Protein AF-A0A920RBH2-F1 (afdb_monomer_lite)

pLDDT: mean 70.83, std 12.39, range [44.97, 88.94]

Structure (mmCIF, N/CA/C/O backbone):
data_AF-A0A920RBH2-F1
#
_entry.id   AF-A0A920RBH2-F1
#
loop_
_atom_site.group_PDB
_atom_site.id
_atom_site.type_symbol
_atom_site.label_atom_id
_atom_site.label_alt_id
_atom_site.label_comp_id
_atom_site.label_asym_id
_atom_site.label_entity_id
_atom_site.label_seq_id
_atom_site.pdbx_PDB_ins_code
_atom_site.Cartn_x
_atom_site.Cartn_y
_atom_site.Cartn_z
_atom_site.occupancy
_atom_site.B_iso_or_equiv
_atom_site.auth_seq_id
_atom_site.auth_comp_id
_atom_site.auth_asym_id
_atom_site.auth_atom_id
_atom_site.pdbx_PDB_model_num
ATOM 1 N N . MET A 1 1 ? 3.088 7.154 -14.387 1.00 70.62 1 MET A N 1
ATOM 2 C CA . MET A 1 1 ? 2.995 5.680 -14.445 1.00 70.62 1 MET A CA 1
ATOM 3 C C . MET A 1 1 ? 1.965 5.335 -15.504 1.00 70.62 1 MET A C 1
ATOM 5 O O . MET A 1 1 ? 1.033 6.122 -15.624 1.00 70.62 1 MET A O 1
ATOM 9 N N . PRO A 1 2 ? 2.143 4.268 -16.297 1.00 85.12 2 PRO A N 1
ATOM 10 C CA . PRO A 1 2 ? 1.113 3.823 -17.236 1.00 85.12 2 PRO A CA 1
ATOM 11 C C . PRO A 1 2 ? -0.226 3.562 -16.520 1.00 85.12 2 PRO A C 1
ATOM 13 O O . PRO A 1 2 ? -0.224 3.107 -15.373 1.00 85.12 2 PRO A O 1
ATOM 16 N N . GLU A 1 3 ? -1.349 3.922 -17.148 1.00 83.50 3 GLU A N 1
ATOM 17 C CA . GLU A 1 3 ? -2.683 3.848 -16.521 1.00 83.50 3 GLU A CA 1
ATOM 18 C C . GLU A 1 3 ? -3.138 2.410 -16.250 1.00 83.50 3 GLU A C 1
ATOM 20 O O . GLU A 1 3 ? -3.765 2.146 -15.229 1.00 83.50 3 GLU A O 1
ATOM 25 N N . ASP A 1 4 ? -2.775 1.482 -17.130 1.00 86.88 4 ASP A N 1
ATOM 26 C CA . ASP A 1 4 ? -2.996 0.042 -16.996 1.00 86.88 4 ASP A CA 1
ATOM 27 C C . ASP A 1 4 ? -2.300 -0.525 -15.752 1.00 86.88 4 ASP A C 1
ATOM 29 O O . ASP A 1 4 ? -2.922 -1.211 -14.945 1.00 86.88 4 ASP A O 1
ATOM 33 N N . ILE A 1 5 ? -1.041 -0.144 -15.534 1.00 83.81 5 ILE A N 1
ATOM 34 C CA . ILE A 1 5 ? -0.278 -0.535 -14.344 1.00 83.81 5 ILE A CA 1
ATOM 35 C C . ILE A 1 5 ? -0.886 0.076 -13.077 1.00 83.81 5 ILE A C 1
ATOM 37 O O . ILE A 1 5 ? -0.965 -0.578 -12.040 1.00 83.81 5 ILE A O 1
ATOM 41 N N . LEU A 1 6 ? -1.346 1.329 -13.139 1.00 80.44 6 LEU A N 1
ATOM 42 C CA . LEU A 1 6 ? -2.022 1.964 -12.006 1.00 80.44 6 LEU A CA 1
ATOM 43 C C . LEU A 1 6 ? -3.350 1.270 -11.669 1.00 80.44 6 LEU A C 1
ATOM 45 O O . LEU A 1 6 ? -3.668 1.124 -10.489 1.00 80.44 6 LEU A O 1
ATOM 49 N N . ALA A 1 7 ? -4.111 0.841 -12.677 1.00 82.50 7 ALA A N 1
ATOM 50 C CA . ALA A 1 7 ? -5.341 0.080 -12.485 1.00 82.50 7 ALA A CA 1
ATOM 51 C C . ALA A 1 7 ? -5.062 -1.274 -11.817 1.00 82.50 7 ALA A C 1
ATOM 53 O O . ALA A 1 7 ? -5.692 -1.591 -10.811 1.00 82.50 7 ALA A O 1
ATOM 54 N N . GLU A 1 8 ? -4.051 -2.010 -12.283 1.00 83.56 8 GLU A N 1
ATOM 55 C CA . GLU A 1 8 ? -3.642 -3.284 -11.680 1.00 83.56 8 GLU A CA 1
ATOM 56 C C . GLU A 1 8 ? -3.198 -3.102 -10.217 1.00 83.56 8 GLU A C 1
ATOM 58 O O . GLU A 1 8 ? -3.601 -3.849 -9.329 1.00 83.56 8 GLU A O 1
ATOM 63 N N . MET A 1 9 ? -2.448 -2.037 -9.912 1.00 82.81 9 MET A N 1
ATOM 64 C CA . MET A 1 9 ? -2.066 -1.712 -8.531 1.00 82.81 9 MET A CA 1
ATOM 65 C C . MET A 1 9 ? -3.268 -1.428 -7.616 1.00 82.81 9 MET A C 1
ATOM 67 O O . MET A 1 9 ? -3.208 -1.728 -6.420 1.00 82.81 9 MET A O 1
ATOM 71 N N . LYS A 1 10 ? -4.351 -0.849 -8.154 1.00 79.50 10 LYS A N 1
ATOM 72 C CA . LYS A 1 10 ? -5.609 -0.635 -7.417 1.00 79.50 10 LYS A CA 1
ATOM 73 C C . LYS A 1 10 ? -6.352 -1.938 -7.184 1.00 79.50 10 LYS A C 1
ATOM 75 O O . LYS A 1 10 ? -6.806 -2.164 -6.066 1.00 79.50 10 LYS A O 1
ATOM 80 N N . GLU A 1 11 ? -6.442 -2.792 -8.201 1.00 81.62 11 GLU A N 1
ATOM 81 C CA . GLU A 1 11 ? -7.056 -4.120 -8.083 1.00 81.62 11 GLU A CA 1
ATOM 82 C C . GLU A 1 11 ? -6.330 -4.994 -7.055 1.00 81.62 11 GLU A C 1
ATOM 84 O O . GLU A 1 11 ? -6.970 -5.702 -6.282 1.00 81.62 11 GLU A O 1
ATOM 89 N N . LEU A 1 12 ? -5.003 -4.872 -6.971 1.00 82.62 12 LEU A N 1
ATOM 90 C CA . LEU A 1 12 ? -4.177 -5.532 -5.958 1.00 82.62 12 LEU A CA 1
ATOM 91 C C . LEU A 1 12 ? -4.326 -4.940 -4.544 1.00 82.62 12 LEU A C 1
ATOM 93 O O . LEU A 1 12 ? -3.741 -5.470 -3.601 1.00 82.62 12 LEU A O 1
ATOM 97 N N . GLY A 1 13 ? -5.061 -3.837 -4.368 1.00 79.69 13 GLY A N 1
ATOM 98 C CA . GLY A 1 13 ? -5.299 -3.227 -3.057 1.00 79.69 13 GLY A CA 1
ATOM 99 C C . GLY A 1 13 ? -4.098 -2.478 -2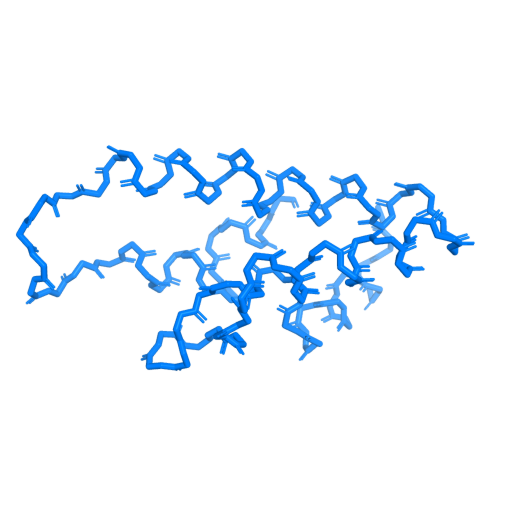.469 1.00 79.69 13 GLY A C 1
ATOM 100 O O . GLY A 1 13 ? -4.106 -2.139 -1.284 1.00 79.69 13 GLY A O 1
ATOM 101 N N . LEU A 1 14 ? -3.074 -2.163 -3.275 1.00 81.69 14 LEU A N 1
ATOM 102 C CA . LEU A 1 14 ? -1.821 -1.555 -2.794 1.00 81.69 14 LEU A CA 1
ATOM 103 C C . LEU A 1 14 ? -2.010 -0.171 -2.151 1.00 81.69 14 LEU A C 1
ATOM 105 O O . LEU A 1 14 ? -1.145 0.293 -1.410 1.00 81.69 14 LEU A O 1
ATOM 109 N N . PHE A 1 15 ? -3.146 0.475 -2.406 1.00 79.75 15 PHE A N 1
ATOM 110 C CA . PHE A 1 15 ? -3.501 1.793 -1.882 1.00 79.75 15 PHE A CA 1
ATOM 111 C C . PHE A 1 15 ? -4.301 1.758 -0.571 1.00 79.75 15 PHE A C 1
ATOM 113 O O . PHE A 1 15 ?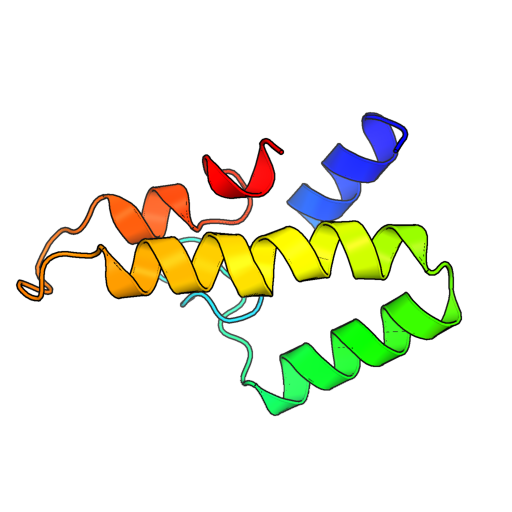 -4.631 2.811 -0.035 1.00 79.75 15 PHE A O 1
ATOM 120 N N . GLY A 1 16 ? -4.609 0.565 -0.053 1.00 77.25 16 GLY A N 1
ATOM 121 C CA . GLY A 1 16 ? -5.391 0.380 1.170 1.00 77.25 16 GLY A CA 1
ATOM 122 C C . GLY A 1 16 ? -4.838 -0.705 2.088 1.00 77.25 16 GLY A C 1
ATOM 123 O O . GLY A 1 16 ? -5.616 -1.404 2.733 1.00 77.25 16 GLY A O 1
ATOM 124 N N . LEU A 1 17 ? -3.509 -0.859 2.136 1.00 81.69 17 LEU A N 1
ATOM 125 C CA . LEU A 1 17 ? -2.839 -1.968 2.825 1.00 81.69 17 LEU A CA 1
ATOM 126 C C . LEU A 1 17 ? -3.268 -2.100 4.292 1.00 81.69 17 LEU A C 1
ATOM 128 O O . LEU A 1 17 ? -3.683 -3.174 4.698 1.00 81.69 17 LEU A O 1
ATOM 132 N N . THR A 1 18 ? -3.237 -1.015 5.065 1.00 77.06 18 THR A N 1
ATOM 133 C CA . THR A 1 18 ? -3.542 -1.024 6.511 1.00 77.06 18 THR A CA 1
ATOM 134 C C . THR A 1 18 ? -4.989 -0.664 6.846 1.00 77.06 18 THR A C 1
ATOM 136 O O . THR A 1 18 ? -5.376 -0.592 8.014 1.00 77.06 18 THR A O 1
ATOM 139 N N . ILE A 1 19 ? -5.812 -0.415 5.827 1.00 76.19 19 ILE A N 1
ATOM 140 C CA . ILE A 1 19 ? -7.216 -0.055 6.015 1.00 76.19 19 ILE A CA 1
ATOM 141 C C . ILE A 1 19 ? -7.995 -1.324 6.370 1.00 76.19 19 ILE A C 1
ATOM 143 O O . ILE A 1 19 ? -7.835 -2.325 5.674 1.00 76.19 19 ILE A O 1
ATOM 147 N N . PRO A 1 20 ? -8.856 -1.305 7.404 1.00 76.25 20 PRO A N 1
ATOM 148 C CA . PRO A 1 20 ? -9.673 -2.462 7.750 1.00 76.25 20 PRO A CA 1
ATOM 149 C C . PRO A 1 20 ? -10.513 -2.976 6.573 1.00 76.25 20 PRO A C 1
ATOM 151 O O . PRO A 1 20 ? -11.048 -2.188 5.788 1.00 76.25 20 PRO A O 1
ATOM 154 N N . GLU A 1 21 ? -10.693 -4.295 6.497 1.00 79.44 21 GLU A N 1
ATOM 155 C CA . GLU A 1 21 ? -11.479 -4.949 5.439 1.00 79.44 21 GLU A CA 1
ATOM 156 C C . GLU A 1 21 ? -12.927 -4.435 5.368 1.00 79.44 21 GLU A C 1
ATOM 158 O O . GLU A 1 21 ? -13.481 -4.296 4.279 1.00 79.44 21 GLU A O 1
ATOM 163 N N . GLU A 1 22 ? -13.522 -4.054 6.509 1.00 74.69 22 GLU A N 1
ATOM 164 C CA . GLU A 1 22 ? -14.870 -3.458 6.583 1.00 74.69 22 GLU A CA 1
ATOM 165 C C . GLU A 1 22 ? -15.021 -2.158 5.766 1.00 74.69 22 GLU A C 1
ATOM 167 O O . GLU A 1 22 ? -16.139 -1.752 5.447 1.00 74.69 22 GLU A O 1
ATOM 172 N N . TYR A 1 23 ? -13.904 -1.527 5.389 1.00 70.00 23 TYR A N 1
ATOM 173 C CA . TYR A 1 23 ? -13.853 -0.326 4.556 1.00 70.00 23 TYR A CA 1
ATOM 174 C C . TYR A 1 23 ? -13.239 -0.569 3.167 1.00 70.00 23 TYR A C 1
ATOM 176 O O . TYR A 1 23 ? -12.968 0.393 2.451 1.00 70.00 23 TYR A O 1
ATOM 184 N N . GLY A 1 24 ? -13.023 -1.827 2.768 1.00 71.38 24 GLY A N 1
ATOM 185 C CA . GLY A 1 24 ? -12.460 -2.178 1.458 1.00 71.38 24 GLY A CA 1
ATOM 186 C C . GLY A 1 24 ? -10.934 -2.065 1.367 1.00 71.38 24 GLY A C 1
ATOM 187 O O . GLY A 1 24 ? -10.404 -1.816 0.284 1.00 71.38 24 GLY A O 1
ATOM 188 N N . GLY A 1 25 ? -10.235 -2.199 2.498 1.00 78.44 25 GLY A N 1
ATOM 189 C CA . GLY A 1 25 ? -8.780 -2.356 2.553 1.00 78.44 25 GLY A CA 1
ATOM 190 C C . GLY A 1 25 ? -8.331 -3.801 2.771 1.00 78.44 25 GLY A C 1
ATOM 191 O O . GLY A 1 25 ? -9.156 -4.710 2.823 1.00 78.44 25 GLY A O 1
ATOM 192 N N . LEU A 1 26 ? -7.018 -4.003 2.912 1.00 81.12 26 LEU A N 1
ATOM 193 C CA . LEU A 1 26 ? -6.404 -5.324 3.124 1.00 81.12 26 LEU A CA 1
ATOM 194 C C . LEU A 1 26 ? -6.143 -5.659 4.601 1.00 81.12 26 LEU A C 1
ATOM 196 O O . LEU A 1 26 ? -5.715 -6.767 4.904 1.00 81.12 26 LEU A O 1
ATOM 200 N N . GLY A 1 27 ? -6.376 -4.720 5.522 1.00 81.69 27 GLY A N 1
ATOM 201 C CA . GLY A 1 27 ? -6.286 -4.951 6.966 1.00 81.69 27 GLY A CA 1
ATOM 202 C C . GLY A 1 27 ? -4.897 -5.336 7.487 1.00 81.69 27 GLY A C 1
ATOM 203 O O . GLY A 1 27 ? -4.799 -5.848 8.601 1.00 81.69 27 GLY A O 1
ATOM 204 N N . LEU A 1 28 ? -3.839 -5.100 6.709 1.00 85.56 28 LEU A N 1
ATOM 205 C CA . LEU A 1 28 ? -2.475 -5.475 7.058 1.00 85.56 28 LEU A CA 1
ATOM 206 C C . LEU A 1 28 ? -1.976 -4.708 8.282 1.00 85.56 28 LEU A C 1
ATOM 208 O O . LEU A 1 28 ? -2.281 -3.533 8.506 1.00 85.56 28 LEU A O 1
ATOM 212 N N . THR A 1 29 ? -1.133 -5.374 9.056 1.00 86.00 29 THR A N 1
ATOM 213 C CA . THR A 1 29 ? -0.343 -4.753 10.113 1.00 86.00 29 THR A CA 1
ATOM 214 C C . THR A 1 29 ? 0.759 -3.863 9.528 1.00 86.00 29 THR A C 1
ATOM 216 O O . THR A 1 29 ? 1.145 -3.980 8.364 1.00 86.00 29 THR A O 1
ATOM 219 N N . MET A 1 30 ? 1.325 -2.980 10.358 1.00 82.19 30 MET A N 1
ATOM 220 C CA . MET A 1 30 ? 2.463 -2.135 9.964 1.00 82.19 30 MET A CA 1
ATOM 221 C C . MET A 1 30 ? 3.675 -2.966 9.503 1.00 82.19 30 MET A C 1
ATOM 223 O O . MET A 1 30 ? 4.388 -2.571 8.585 1.00 82.19 30 MET A O 1
ATOM 227 N N . GLU A 1 31 ? 3.920 -4.123 10.124 1.00 86.44 31 GLU A N 1
ATOM 228 C CA . GLU A 1 31 ? 5.019 -5.010 9.726 1.00 86.44 31 GLU A CA 1
ATOM 229 C C . GLU A 1 31 ? 4.795 -5.579 8.318 1.00 86.44 31 GLU A C 1
ATOM 231 O O . GLU A 1 31 ? 5.695 -5.542 7.476 1.00 86.44 31 GLU A O 1
ATOM 236 N N . GLU A 1 32 ? 3.576 -6.029 8.029 1.00 86.88 32 GLU A N 1
ATOM 237 C CA . GLU A 1 32 ? 3.192 -6.541 6.713 1.00 86.88 32 GLU A CA 1
ATOM 238 C C . GLU A 1 32 ? 3.239 -5.445 5.637 1.00 86.88 32 GLU A C 1
ATOM 240 O O . GLU A 1 32 ? 3.761 -5.682 4.545 1.00 86.88 32 GLU A O 1
ATOM 245 N N . GLU A 1 33 ? 2.796 -4.221 5.949 1.00 85.31 33 GLU A N 1
ATOM 246 C CA . GLU A 1 33 ? 2.932 -3.071 5.044 1.00 85.31 33 GLU A CA 1
ATOM 247 C C . GLU A 1 33 ? 4.405 -2.813 4.683 1.00 85.31 33 GLU A C 1
ATOM 249 O O . GLU A 1 33 ? 4.744 -2.610 3.511 1.00 85.31 33 GLU A O 1
ATOM 254 N N . ILE A 1 34 ? 5.307 -2.864 5.668 1.00 84.69 34 ILE A N 1
ATOM 255 C CA . ILE A 1 34 ? 6.746 -2.678 5.442 1.00 84.69 34 ILE A CA 1
ATOM 256 C C . ILE A 1 34 ? 7.310 -3.797 4.556 1.00 84.69 34 ILE A C 1
ATOM 258 O O . ILE A 1 34 ? 8.104 -3.518 3.653 1.00 84.69 34 ILE A O 1
ATOM 262 N N . MET A 1 35 ? 6.885 -5.046 4.748 1.00 88.94 35 MET A N 1
ATOM 263 C CA . MET A 1 35 ? 7.312 -6.176 3.912 1.00 88.94 35 MET A CA 1
ATOM 264 C C . MET A 1 35 ? 6.871 -6.020 2.448 1.00 88.94 35 MET A C 1
ATOM 266 O O . MET A 1 35 ? 7.658 -6.288 1.529 1.00 88.94 35 MET A O 1
ATOM 270 N N . VAL A 1 36 ? 5.658 -5.510 2.212 1.00 85.50 36 VAL A N 1
ATOM 271 C CA . VAL A 1 36 ? 5.174 -5.149 0.868 1.00 85.50 36 VAL A CA 1
ATOM 272 C C . VAL A 1 36 ? 6.004 -3.999 0.288 1.00 85.50 36 VAL A C 1
ATOM 274 O O . VAL A 1 36 ? 6.470 -4.083 -0.851 1.00 85.50 36 VAL A O 1
ATOM 277 N N . ALA A 1 37 ? 6.281 -2.961 1.080 1.00 82.81 37 ALA A N 1
ATOM 278 C CA . ALA A 1 37 ? 7.090 -1.820 0.657 1.00 82.81 37 ALA A CA 1
ATOM 279 C C . ALA A 1 37 ? 8.529 -2.213 0.273 1.00 82.81 37 ALA A C 1
ATOM 281 O O . ALA A 1 37 ? 9.064 -1.693 -0.708 1.00 82.81 37 ALA A O 1
ATOM 282 N N . ILE A 1 38 ? 9.152 -3.139 1.011 1.00 85.19 38 ILE A N 1
ATOM 283 C CA . ILE A 1 38 ? 10.480 -3.690 0.696 1.00 85.19 38 ILE A CA 1
ATOM 284 C C . ILE A 1 38 ? 10.429 -4.490 -0.607 1.00 85.19 38 ILE A C 1
ATOM 286 O O . ILE A 1 38 ? 11.317 -4.351 -1.450 1.00 85.19 38 ILE A O 1
ATOM 290 N N . SER A 1 39 ? 9.388 -5.303 -0.791 1.00 86.69 39 SER A N 1
ATOM 291 C CA . SER A 1 39 ? 9.212 -6.121 -1.994 1.00 86.69 39 SER A CA 1
ATOM 292 C C . SER A 1 39 ? 9.049 -5.254 -3.247 1.00 86.69 39 SER A C 1
ATOM 294 O O . SER A 1 39 ? 9.751 -5.471 -4.232 1.00 86.69 39 SER A O 1
ATOM 296 N N . LEU A 1 40 ? 8.228 -4.200 -3.181 1.00 82.12 40 LEU A N 1
ATOM 297 C CA . LEU A 1 40 ? 8.085 -3.210 -4.257 1.00 82.12 40 LEU A CA 1
ATOM 298 C C . LEU A 1 40 ? 9.352 -2.364 -4.455 1.00 82.12 40 LEU A C 1
ATOM 300 O O . LEU A 1 40 ? 9.682 -1.978 -5.573 1.00 82.12 40 LEU A O 1
ATOM 304 N N . GLY A 1 41 ? 10.102 -2.097 -3.384 1.00 78.44 41 GLY A N 1
ATOM 305 C CA . GLY A 1 41 ? 11.381 -1.391 -3.457 1.00 78.44 41 GLY A CA 1
ATOM 306 C C . GLY A 1 41 ? 12.465 -2.151 -4.230 1.00 78.44 41 GLY A C 1
ATOM 307 O O . GLY A 1 41 ? 13.381 -1.524 -4.758 1.00 78.44 41 GLY A O 1
ATOM 308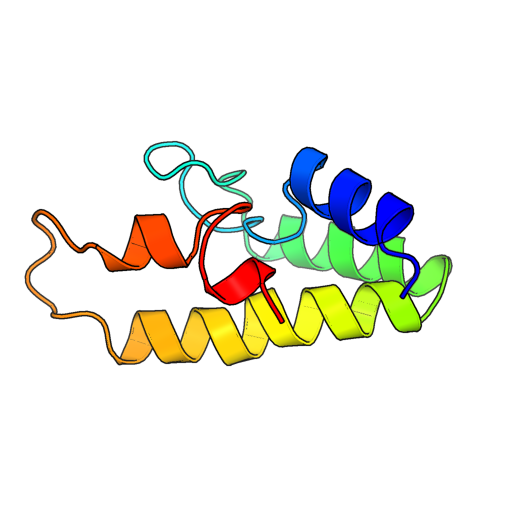 N N . ARG A 1 42 ? 12.359 -3.483 -4.333 1.00 82.06 42 ARG A N 1
ATOM 309 C CA . ARG A 1 42 ? 13.292 -4.329 -5.097 1.00 82.06 42 ARG A CA 1
ATOM 310 C C . ARG A 1 42 ? 13.010 -4.360 -6.600 1.00 82.06 42 ARG A C 1
ATOM 312 O O . ARG A 1 42 ? 13.892 -4.768 -7.347 1.00 82.06 42 ARG A O 1
ATOM 319 N N . THR A 1 43 ? 11.814 -3.968 -7.044 1.00 79.62 43 THR A N 1
ATOM 320 C CA . THR A 1 43 ? 11.424 -4.039 -8.461 1.00 79.62 43 THR A CA 1
ATOM 321 C C . THR A 1 43 ? 11.699 -2.723 -9.182 1.00 79.62 43 THR A C 1
ATOM 323 O O . THR A 1 43 ? 12.534 -2.673 -10.081 1.00 79.62 43 THR A O 1
ATOM 326 N N . SER A 1 44 ? 11.036 -1.636 -8.783 1.00 76.31 44 SER A N 1
ATOM 327 C CA . SER A 1 44 ? 11.299 -0.296 -9.304 1.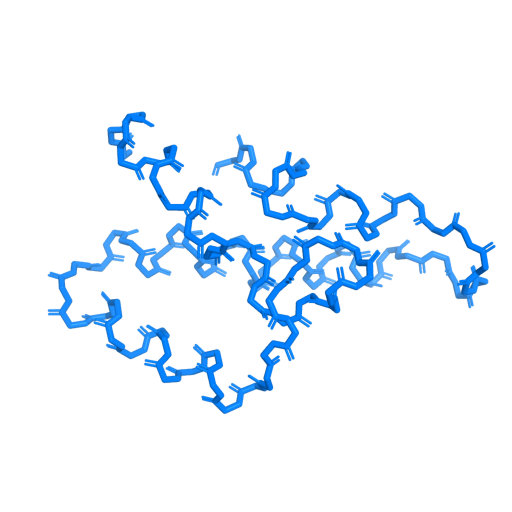00 76.31 44 SER A CA 1
ATOM 328 C C . SER A 1 44 ? 10.907 0.784 -8.285 1.00 76.31 44 SER A C 1
ATOM 330 O O . SER A 1 44 ? 9.798 0.751 -7.741 1.00 76.31 44 SER A O 1
ATOM 332 N N . PRO A 1 45 ? 11.766 1.800 -8.060 1.00 72.38 45 PRO A N 1
ATOM 333 C CA . PRO A 1 45 ? 11.486 2.897 -7.131 1.00 72.38 45 PRO A CA 1
ATOM 334 C C . PRO A 1 45 ? 10.189 3.664 -7.431 1.00 72.38 45 PRO A C 1
ATOM 336 O O . PRO A 1 45 ? 9.600 4.256 -6.525 1.00 72.38 45 PRO A O 1
ATOM 339 N N . ALA A 1 46 ? 9.722 3.645 -8.685 1.00 73.25 46 ALA A N 1
ATOM 340 C CA . ALA A 1 46 ? 8.501 4.332 -9.101 1.00 73.25 46 ALA A CA 1
ATOM 341 C C . ALA A 1 46 ? 7.246 3.774 -8.401 1.00 73.25 46 ALA A C 1
ATOM 343 O O . ALA A 1 46 ? 6.410 4.554 -7.945 1.00 73.25 46 ALA A O 1
ATOM 344 N N . PHE A 1 47 ? 7.154 2.448 -8.230 1.00 71.62 47 PHE A N 1
ATOM 345 C CA . PHE A 1 4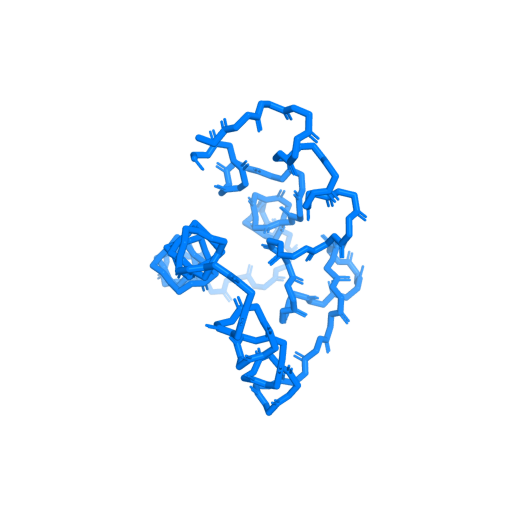7 ? 6.033 1.795 -7.540 1.00 71.62 47 PHE A CA 1
ATOM 346 C C . PHE A 1 47 ? 5.995 2.167 -6.060 1.00 71.62 47 PHE A C 1
ATOM 348 O O . PHE A 1 47 ? 4.954 2.552 -5.525 1.00 71.62 47 PHE A O 1
ATOM 355 N N . ARG A 1 48 ? 7.160 2.114 -5.404 1.00 75.00 48 ARG A N 1
ATOM 356 C CA . ARG A 1 48 ? 7.300 2.474 -3.989 1.00 75.00 48 ARG A CA 1
ATOM 357 C C . ARG A 1 48 ? 6.935 3.935 -3.727 1.00 75.00 48 ARG A C 1
ATOM 359 O O . ARG A 1 48 ? 6.351 4.218 -2.680 1.00 75.00 48 ARG A O 1
ATOM 366 N N . SER A 1 49 ? 7.288 4.839 -4.642 1.00 77.56 49 SER A N 1
ATOM 367 C CA . SER A 1 49 ? 7.018 6.276 -4.520 1.00 77.56 49 SER A CA 1
ATOM 368 C C . SER A 1 49 ? 5.521 6.592 -4.595 1.00 77.56 49 SER A C 1
ATOM 370 O O . SER A 1 49 ? 4.994 7.285 -3.722 1.00 77.56 49 SER A O 1
ATOM 372 N N . ILE A 1 50 ? 4.816 6.018 -5.577 1.00 72.81 50 ILE A N 1
ATOM 373 C CA . ILE A 1 50 ? 3.372 6.231 -5.762 1.00 72.81 50 ILE A CA 1
ATOM 374 C C . ILE A 1 50 ? 2.578 5.604 -4.610 1.00 72.81 50 ILE A C 1
ATOM 376 O O . ILE A 1 50 ? 1.800 6.295 -3.954 1.00 72.81 50 ILE A O 1
ATOM 380 N N . MET A 1 51 ? 2.862 4.344 -4.263 1.00 75.81 51 MET A N 1
ATOM 381 C CA . MET A 1 51 ? 2.246 3.693 -3.100 1.00 75.81 51 MET A CA 1
ATOM 382 C C . MET A 1 51 ? 2.556 4.448 -1.795 1.00 75.81 51 MET A C 1
ATOM 384 O O . MET A 1 51 ? 1.690 4.639 -0.947 1.00 75.81 51 MET A O 1
ATOM 388 N N . GLY A 1 52 ? 3.798 4.909 -1.623 1.00 67.75 52 GLY A N 1
ATOM 389 C CA . GLY A 1 52 ? 4.252 5.582 -0.406 1.00 67.75 52 GLY A CA 1
ATOM 390 C C . GLY A 1 52 ? 3.646 6.956 -0.175 1.00 67.75 52 GLY A C 1
ATOM 391 O O . GLY A 1 52 ? 3.309 7.290 0.958 1.00 67.75 52 GLY A O 1
ATOM 392 N N . THR A 1 53 ? 3.492 7.741 -1.236 1.00 70.50 53 THR A N 1
ATOM 393 C CA . THR A 1 53 ? 2.837 9.052 -1.164 1.00 70.50 53 THR A CA 1
ATOM 394 C C . THR A 1 53 ? 1.371 8.895 -0.759 1.00 70.50 53 THR A C 1
ATOM 396 O O . THR A 1 53 ? 0.882 9.626 0.104 1.00 70.50 53 THR A O 1
ATOM 399 N N . ASN A 1 54 ? 0.705 7.881 -1.315 1.00 67.06 54 ASN A N 1
ATOM 400 C CA . ASN A 1 54 ? -0.692 7.572 -1.051 1.00 67.06 54 ASN A CA 1
ATOM 401 C C . ASN A 1 54 ? -0.937 7.049 0.377 1.00 67.06 54 ASN A C 1
ATOM 403 O O . ASN A 1 54 ? -1.721 7.619 1.142 1.00 67.06 54 ASN A O 1
ATOM 407 N N . ASN A 1 55 ? -0.222 5.991 0.763 1.00 66.44 55 ASN A N 1
ATOM 408 C CA . ASN A 1 55 ? -0.431 5.307 2.041 1.00 66.44 55 ASN A CA 1
ATOM 409 C C . ASN A 1 55 ? 0.197 6.070 3.211 1.00 66.44 55 ASN A C 1
ATOM 411 O O . ASN A 1 55 ? -0.313 6.037 4.323 1.00 66.44 55 ASN A O 1
ATOM 415 N N . GLY A 1 56 ? 1.284 6.803 2.967 1.00 63.41 56 GLY A N 1
ATOM 416 C CA . GLY A 1 56 ? 1.926 7.630 3.982 1.00 63.41 56 GLY A CA 1
ATOM 417 C C . GLY A 1 56 ? 1.229 8.976 4.136 1.00 63.41 56 GLY A C 1
ATOM 418 O O . GLY A 1 56 ? 0.530 9.220 5.114 1.00 63.41 56 GLY A O 1
ATOM 419 N N . ILE A 1 57 ? 1.432 9.876 3.171 1.00 63.84 57 ILE A N 1
ATOM 420 C CA . ILE A 1 57 ? 1.037 11.286 3.304 1.00 63.84 57 ILE A CA 1
ATOM 421 C C . ILE A 1 57 ? -0.476 11.447 3.141 1.00 63.84 57 ILE A C 1
ATOM 423 O O . ILE A 1 57 ? -1.119 12.070 3.986 1.00 63.84 57 ILE A O 1
ATOM 427 N N . GLY A 1 58 ? -1.051 10.866 2.083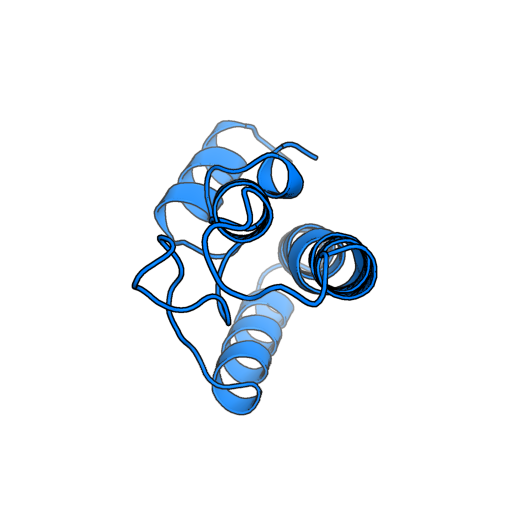 1.00 63.56 58 GLY A N 1
ATOM 428 C CA . GLY A 1 58 ? -2.482 10.983 1.793 1.00 63.56 58 GLY A CA 1
ATOM 429 C C . GLY A 1 58 ? -3.352 10.365 2.888 1.00 63.56 58 GLY A C 1
ATOM 430 O O . GLY A 1 58 ? -4.288 10.998 3.383 1.00 63.56 58 GLY A O 1
ATOM 431 N N . SER A 1 59 ? -2.991 9.162 3.333 1.00 64.94 59 SER A N 1
ATOM 432 C CA . SER A 1 59 ? -3.772 8.442 4.340 1.00 64.94 59 SER A CA 1
ATOM 433 C C . SER A 1 59 ? -3.608 9.021 5.749 1.00 64.94 59 SER A C 1
ATOM 435 O O . SER A 1 59 ? -4.599 9.173 6.467 1.00 64.94 59 SER A O 1
ATOM 437 N N . ALA A 1 60 ? -2.396 9.441 6.137 1.00 63.59 60 ALA A N 1
ATOM 438 C CA . ALA A 1 60 ? -2.172 10.085 7.434 1.00 63.59 60 ALA A CA 1
ATOM 439 C C . ALA A 1 60 ? -2.843 11.465 7.535 1.00 63.59 60 ALA A C 1
ATOM 441 O O . ALA A 1 60 ? -3.366 11.815 8.598 1.00 63.59 60 ALA A O 1
ATOM 442 N N . ALA A 1 61 ? -2.866 12.243 6.446 1.00 61.25 61 ALA A N 1
ATOM 443 C CA . ALA A 1 61 ? -3.557 13.530 6.406 1.00 61.25 61 ALA A CA 1
ATOM 444 C C . ALA A 1 61 ? -5.071 13.355 6.601 1.00 61.25 61 ALA A C 1
ATOM 446 O O . ALA A 1 61 ? -5.669 14.032 7.438 1.00 61.25 61 ALA A O 1
ATOM 447 N N . LEU A 1 62 ? -5.680 12.393 5.902 1.00 63.41 62 LEU A N 1
ATOM 448 C CA . LEU A 1 62 ? -7.105 12.093 6.050 1.00 63.41 62 LEU A CA 1
ATOM 449 C C . LEU A 1 62 ? -7.454 11.518 7.422 1.00 63.41 62 LEU A C 1
ATOM 451 O O . LEU A 1 62 ? -8.467 11.914 7.992 1.00 63.41 62 LEU A O 1
ATOM 455 N N . TYR A 1 63 ? -6.615 10.644 7.984 1.00 64.25 63 TYR A N 1
ATOM 456 C CA . TYR A 1 63 ? -6.796 10.155 9.352 1.00 64.25 63 TYR A CA 1
ATOM 457 C C . TYR A 1 63 ? -6.740 11.300 10.374 1.00 64.25 63 TYR A C 1
ATOM 459 O O . TYR A 1 63 ? -7.567 11.373 11.280 1.00 64.25 63 TYR A O 1
ATOM 467 N N . SER A 1 64 ? -5.808 12.240 10.197 1.00 61.44 64 SER A N 1
ATOM 468 C CA . SER A 1 64 ? -5.657 13.402 11.083 1.00 61.44 64 SER A CA 1
ATOM 469 C C . SER A 1 64 ? -6.808 14.408 10.957 1.00 61.44 64 SER A C 1
ATOM 471 O O . SER A 1 64 ? -7.141 15.086 11.927 1.00 61.44 64 SER A O 1
ATOM 473 N N . MET A 1 65 ? -7.428 14.501 9.776 1.00 62.88 65 MET A N 1
ATOM 474 C CA . MET A 1 65 ? -8.584 15.365 9.501 1.00 62.88 65 MET A CA 1
ATOM 475 C C . MET A 1 65 ? -9.936 14.698 9.802 1.00 62.88 65 MET A C 1
ATOM 477 O O . MET A 1 65 ? -10.967 15.374 9.755 1.00 62.88 65 MET A O 1
ATOM 481 N N . ALA A 1 66 ? -9.962 13.396 10.106 1.00 59.84 66 ALA A N 1
ATOM 482 C CA . ALA A 1 66 ? -11.197 12.669 10.366 1.00 59.84 66 ALA A CA 1
ATOM 483 C C . ALA A 1 66 ? -11.848 13.120 11.696 1.00 59.84 66 ALA A C 1
ATOM 485 O O . ALA A 1 66 ? -11.183 13.173 12.737 1.00 59.84 66 ALA A O 1
ATOM 486 N N . PRO A 1 67 ? -13.165 13.410 11.717 1.00 59.97 67 PRO A N 1
ATOM 487 C CA . PRO A 1 67 ? -13.891 13.703 12.947 1.00 59.97 67 PRO A CA 1
ATOM 488 C C . PRO A 1 67 ? -13.789 12.534 13.935 1.00 59.97 67 PRO A C 1
ATOM 490 O O . PRO A 1 67 ? -14.048 11.387 13.579 1.00 59.97 67 PRO A O 1
ATOM 493 N N . LYS A 1 68 ? -13.494 12.818 15.213 1.00 60.56 68 LYS A N 1
ATOM 494 C CA . LYS A 1 68 ? -13.355 11.799 16.283 1.00 60.56 68 LYS A CA 1
ATOM 495 C C . LYS A 1 68 ? -14.633 10.993 16.568 1.00 60.56 68 LYS A C 1
ATOM 497 O O . LYS A 1 68 ? -14.595 10.011 17.310 1.00 60.56 68 LYS A O 1
ATOM 502 N N . ASN A 1 69 ? -15.762 11.390 15.987 1.00 54.91 69 ASN A N 1
ATOM 503 C CA . ASN A 1 69 ? -17.028 10.681 16.096 1.00 54.91 69 ASN A CA 1
ATOM 504 C C . ASN A 1 69 ? -17.011 9.486 15.133 1.00 54.91 69 ASN A C 1
ATOM 506 O O . ASN A 1 69 ? -17.390 9.598 13.972 1.00 54.91 69 ASN A O 1
ATOM 510 N N . LYS A 1 70 ? -16.557 8.338 15.649 1.00 50.28 70 LYS A N 1
ATOM 511 C CA . LYS A 1 70 ? -16.292 7.058 14.959 1.00 50.28 70 LYS A CA 1
ATOM 512 C C . LYS A 1 70 ? -17.423 6.471 14.093 1.00 50.28 70 LYS A C 1
ATOM 514 O O . LYS A 1 70 ? -17.230 5.417 13.506 1.00 50.28 70 LYS A O 1
ATOM 519 N N . ASN A 1 71 ? -18.605 7.078 14.016 1.00 46.47 71 ASN A N 1
ATOM 520 C CA . ASN A 1 71 ? -19.834 6.325 13.758 1.00 46.47 71 ASN A CA 1
ATOM 521 C C . ASN A 1 71 ? -20.506 6.553 12.392 1.00 46.47 71 ASN A C 1
ATOM 523 O O . ASN A 1 71 ? -21.728 6.502 12.334 1.00 46.47 71 ASN A O 1
ATOM 527 N N . LYS A 1 72 ? -19.722 6.830 11.335 1.00 48.16 72 LYS A N 1
ATOM 528 C CA . LYS A 1 72 ? -20.061 6.858 9.879 1.00 48.16 72 LYS A CA 1
ATOM 529 C C . LYS A 1 72 ? -19.225 7.932 9.180 1.00 48.16 72 LYS A C 1
ATOM 531 O O . LYS A 1 72 ? -19.726 8.909 8.629 1.00 48.16 72 LYS A O 1
ATOM 536 N N . SER A 1 73 ? -17.916 7.790 9.290 1.00 53.50 73 SER A N 1
ATOM 537 C CA . SER A 1 73 ? -16.973 8.697 8.658 1.00 53.50 73 SER A CA 1
ATOM 538 C C . SER A 1 73 ? -16.890 8.333 7.168 1.00 53.50 73 SER A C 1
ATOM 540 O O . SER A 1 73 ? -16.620 7.186 6.845 1.00 53.50 73 SER A O 1
ATOM 542 N N . ILE A 1 74 ? -17.129 9.273 6.249 1.00 54.03 74 ILE A N 1
ATOM 543 C CA . ILE A 1 74 ? -16.894 9.118 4.789 1.00 54.03 74 ILE A CA 1
ATOM 544 C C . ILE A 1 74 ? -15.401 8.947 4.437 1.00 54.03 74 ILE A C 1
ATOM 546 O O . ILE A 1 74 ? -15.032 8.689 3.293 1.00 54.03 74 ILE A O 1
ATOM 550 N N . TYR A 1 75 ? -14.534 9.103 5.434 1.00 56.28 75 TYR A N 1
ATOM 551 C CA . TYR A 1 75 ? -13.087 9.085 5.306 1.00 56.28 75 TYR A CA 1
ATOM 552 C C . TYR A 1 75 ? -12.543 7.681 4.997 1.00 56.28 75 TYR A C 1
ATOM 554 O O . TYR A 1 75 ? -11.752 7.581 4.067 1.00 56.28 75 TYR A O 1
ATOM 562 N N . PRO A 1 76 ? -12.987 6.586 5.650 1.00 54.97 76 PRO A N 1
ATOM 563 C CA . PRO A 1 76 ? -12.623 5.230 5.238 1.00 54.97 76 PRO A CA 1
ATOM 564 C C . PRO A 1 76 ? -12.937 4.903 3.771 1.00 54.97 76 PRO A C 1
ATOM 566 O O . PRO A 1 76 ? -12.102 4.307 3.104 1.00 54.97 76 PRO A O 1
ATOM 569 N N . SER A 1 77 ? -14.067 5.366 3.219 1.00 56.91 77 SER A N 1
ATOM 570 C CA . SER A 1 77 ? -14.368 5.188 1.786 1.00 56.91 77 SER A CA 1
ATOM 571 C C . SER A 1 77 ? -13.509 6.056 0.857 1.00 56.91 77 SER A C 1
ATOM 573 O O . SER A 1 77 ? -13.325 5.711 -0.303 1.00 56.91 77 SER A O 1
ATOM 575 N N . MET A 1 78 ? -12.970 7.180 1.344 1.00 57.66 78 MET A N 1
ATOM 576 C CA . MET A 1 78 ? -11.995 7.987 0.593 1.00 57.66 78 MET A CA 1
ATOM 577 C C . MET A 1 78 ? -10.589 7.385 0.652 1.00 57.66 78 MET A C 1
ATOM 579 O O . MET A 1 78 ? -9.826 7.542 -0.297 1.00 57.66 78 MET A O 1
ATOM 583 N N . LEU A 1 79 ? -10.269 6.711 1.758 1.00 57.91 79 LEU A N 1
ATOM 584 C CA . LEU A 1 79 ? -9.016 6.002 1.994 1.00 57.91 79 LEU A CA 1
ATOM 585 C C . LEU A 1 79 ? -8.954 4.661 1.247 1.00 57.91 79 LEU A C 1
ATOM 587 O O . LEU A 1 79 ? -7.858 4.220 0.926 1.00 57.91 79 LEU A O 1
ATOM 591 N N . ALA A 1 80 ? -10.100 4.024 0.979 1.00 57.81 80 ALA A N 1
ATOM 592 C CA . ALA A 1 80 ? -10.200 2.731 0.301 1.00 57.81 80 ALA A CA 1
ATOM 593 C C . ALA A 1 80 ? -9.372 2.663 -0.996 1.00 57.81 80 ALA A C 1
ATOM 595 O O . ALA A 1 80 ? -9.099 3.680 -1.634 1.00 57.81 80 ALA A O 1
ATOM 596 N N . ALA A 1 81 ? -9.017 1.450 -1.431 1.00 53.12 81 ALA A N 1
ATOM 597 C CA . ALA A 1 81 ? -8.147 1.226 -2.593 1.00 53.12 81 ALA A CA 1
ATOM 598 C C . ALA A 1 81 ? -8.655 1.855 -3.915 1.00 53.12 81 ALA A C 1
ATOM 600 O O . ALA A 1 81 ? -7.881 2.052 -4.850 1.00 53.12 81 ALA A O 1
ATOM 601 N N . ASN A 1 82 ? -9.944 2.204 -3.983 1.00 53.06 82 ASN A N 1
ATOM 602 C CA . ASN A 1 82 ? -10.617 2.891 -5.090 1.00 53.06 82 ASN A CA 1
ATOM 603 C C . ASN A 1 82 ? -11.100 4.319 -4.741 1.00 53.06 82 ASN A C 1
ATOM 605 O O . ASN A 1 82 ? -11.822 4.933 -5.526 1.00 53.06 82 ASN A O 1
ATOM 609 N N . GLY A 1 83 ? -10.743 4.828 -3.563 1.00 56.66 83 GLY A N 1
ATOM 610 C CA . GLY A 1 83 ? -11.144 6.131 -3.055 1.00 56.66 83 GLY A CA 1
ATOM 611 C C . GLY A 1 83 ? -10.294 7.284 -3.595 1.00 56.66 83 GLY A C 1
ATOM 612 O O . GLY A 1 83 ? -9.366 7.112 -4.390 1.00 56.66 83 GLY A O 1
ATOM 613 N N . SER A 1 84 ? -10.607 8.498 -3.144 1.00 52.59 84 SER A N 1
ATOM 614 C CA . SER A 1 84 ? -9.985 9.745 -3.607 1.00 52.59 84 SER A CA 1
ATOM 615 C C . SER A 1 84 ? -8.463 9.794 -3.427 1.00 52.59 84 SER A C 1
ATOM 617 O O . SER A 1 84 ? -7.799 10.541 -4.138 1.00 52.59 84 SER A O 1
ATOM 619 N N . VAL A 1 85 ? -7.899 9.015 -2.497 1.00 51.34 85 VAL A N 1
ATOM 620 C CA . VAL A 1 85 ? -6.443 8.964 -2.274 1.00 51.34 85 VAL A CA 1
ATOM 621 C C . VAL A 1 85 ? -5.773 8.237 -3.437 1.00 51.34 85 VAL A C 1
ATOM 623 O O . VAL A 1 85 ? -4.882 8.806 -4.059 1.00 51.34 85 VAL A O 1
ATOM 626 N N . ALA A 1 86 ? -6.313 7.087 -3.858 1.00 49.19 86 ALA A N 1
ATOM 627 C CA . ALA A 1 86 ? -5.820 6.306 -4.997 1.00 49.19 86 ALA A CA 1
ATOM 628 C C . ALA A 1 86 ? -5.980 7.015 -6.365 1.00 49.19 86 ALA A C 1
ATOM 630 O O . ALA A 1 86 ? -5.695 6.437 -7.413 1.00 49.19 86 ALA A O 1
ATOM 631 N N . SER A 1 87 ? -6.496 8.246 -6.394 1.00 45.84 87 SER A N 1
ATOM 632 C CA . SER A 1 87 ? -6.758 9.024 -7.613 1.00 45.84 87 SER A CA 1
ATOM 633 C C . SER A 1 87 ? -5.588 9.919 -8.047 1.00 45.84 87 SER A C 1
ATOM 635 O O . SER A 1 87 ? -5.700 10.555 -9.094 1.00 45.84 87 SER A O 1
ATOM 637 N N . VAL A 1 88 ? -4.512 9.998 -7.250 1.00 44.97 88 VAL A N 1
ATOM 638 C CA . VAL A 1 88 ? -3.344 10.875 -7.476 1.00 44.97 88 VAL A CA 1
ATOM 639 C C . VAL A 1 88 ? -2.156 10.109 -8.048 1.00 44.97 88 VAL A C 1
ATOM 641 O O . VAL A 1 88 ? -1.881 8.988 -7.564 1.00 44.97 88 VAL A O 1
#

Secondary structure (DSSP, 8-state):
--HHHHHHHHHTTTT-TTS-GGGTS----HHHHHHHHHHHHTT-HHHHHHHHIIIIIIHHHHHHHS-S--SS-SHHHHHSTTSSGGG-

Sequence (88 aa):
MPEDILAEMKELGLFGLTIPEEYGGLGLTMEEEIMVAISLGRTSPAFRSIMGTNNGIGSAALYSMAPKNKNKSIYPSMLAANGSVASV

Foldseek 3Di:
DDPVVLVVCLVVQLQAACQDVVLQHVNDDPVVNVVVLVVQVVPDVVSSVLSCCLNPVVLVVLVVVWDPPPDDTCSSNLSHSPHVSSVD

Radius of gyration: 12.73 Å; chains: 1; bounding box: 33×22×34 Å